Protein AF-A0A957C3A1-F1 (afdb_monomer_lite)

Radius of gyration: 29.47 Å; chains: 1; bounding box: 72×16×79 Å

Foldseek 3Di:
DPDPVVVVVVVVVVVVVVVVVVVVVVVVVVVVVVCCVVPPDDDDDDDDVVNVVQPDKDWDWDQDPVGDTDTDIDRDDPDPDDDD

pLDDT: mean 87.67, std 12.55, range [45.53, 97.69]

Secondary structure (DSSP, 8-state):
---HHHHHHHHHHHHHHHHHHHHHHHHHHHHHHHHHHHSPPPPP----SGGGT--S-EEEEEEPTT--EEEEEE---TT-PPP-

Sequence (84 aa):
MKKSHWWRNLLIFTGTLFLLAVIGGFTWAARILSDQIIHPQRLPVTISPADRGMTTWETITLTTADGLHLAGWFIPAENESPAP

Structure (mmCIF, N/CA/C/O backbone):
data_AF-A0A957C3A1-F1
#
_entry.id   AF-A0A957C3A1-F1
#
loop_
_atom_site.group_PDB
_atom_site.id
_atom_site.type_symbol
_atom_site.label_atom_id
_atom_site.label_alt_id
_atom_site.label_comp_id
_atom_site.label_asym_id
_atom_site.label_entity_id
_atom_site.label_seq_id
_atom_site.pdbx_PDB_ins_code
_atom_site.Cartn_x
_atom_site.Cartn_y
_atom_site.Cartn_z
_atom_site.occupancy
_atom_site.B_iso_or_equiv
_atom_site.auth_seq_id
_atom_site.auth_comp_id
_atom_site.auth_asym_id
_atom_site.auth_atom_id
_atom_site.pdbx_PDB_model_num
ATOM 1 N N . MET A 1 1 ? 36.154 2.245 -51.006 1.00 45.53 1 MET A N 1
ATOM 2 C CA . MET A 1 1 ? 35.851 2.399 -49.561 1.00 45.53 1 MET A CA 1
ATOM 3 C C . MET A 1 1 ? 34.341 2.260 -49.325 1.00 45.53 1 MET A C 1
ATOM 5 O O . MET A 1 1 ? 33.620 3.245 -49.379 1.00 45.53 1 MET A O 1
ATOM 9 N N . LYS A 1 2 ? 33.827 1.038 -49.102 1.00 53.16 2 LYS A N 1
ATOM 10 C CA . LYS A 1 2 ? 32.411 0.793 -48.745 1.00 53.16 2 LYS A CA 1
ATOM 11 C C . LYS A 1 2 ? 32.243 0.932 -47.224 1.00 53.16 2 LYS A C 1
ATOM 13 O O . LYS A 1 2 ? 32.285 -0.057 -46.507 1.00 53.16 2 LYS A O 1
ATOM 18 N N . LYS A 1 3 ? 32.137 2.165 -46.720 1.00 56.66 3 LYS A N 1
ATOM 19 C CA . LYS A 1 3 ? 31.982 2.461 -45.275 1.00 56.66 3 LYS A CA 1
ATOM 20 C C . LYS A 1 3 ? 30.774 3.357 -44.947 1.00 56.66 3 LYS A C 1
ATOM 22 O O . LYS A 1 3 ? 30.633 3.775 -43.813 1.00 56.66 3 LYS A O 1
ATOM 27 N N . SER A 1 4 ? 29.886 3.654 -45.901 1.00 63.38 4 SER A N 1
ATOM 28 C CA . SER A 1 4 ? 28.826 4.660 -45.691 1.00 63.38 4 SER A CA 1
ATOM 29 C C . SER A 1 4 ? 27.537 4.111 -45.049 1.00 63.38 4 SER A C 1
ATOM 31 O O . SER A 1 4 ? 26.956 4.763 -44.188 1.00 63.38 4 SER A O 1
ATOM 33 N N . HIS A 1 5 ? 27.094 2.894 -45.389 1.00 66.69 5 HIS A N 1
ATOM 34 C CA . HIS A 1 5 ? 25.800 2.378 -44.900 1.00 66.69 5 HIS A CA 1
ATOM 35 C C . HIS A 1 5 ? 25.888 1.656 -43.549 1.00 66.69 5 HIS A C 1
ATOM 37 O O . HIS A 1 5 ? 24.947 1.705 -42.763 1.00 66.69 5 HIS A O 1
ATOM 43 N N . TRP A 1 6 ? 27.029 1.021 -43.261 1.00 76.88 6 TRP A N 1
ATOM 44 C CA . TRP A 1 6 ? 27.232 0.256 -42.028 1.00 76.88 6 TRP A CA 1
ATOM 45 C C . TRP A 1 6 ? 27.220 1.152 -40.783 1.00 76.88 6 TRP A C 1
ATOM 47 O O . TRP A 1 6 ? 26.544 0.839 -39.811 1.00 76.88 6 TRP A O 1
ATOM 57 N N . TRP A 1 7 ? 27.870 2.318 -40.850 1.00 79.38 7 TRP A N 1
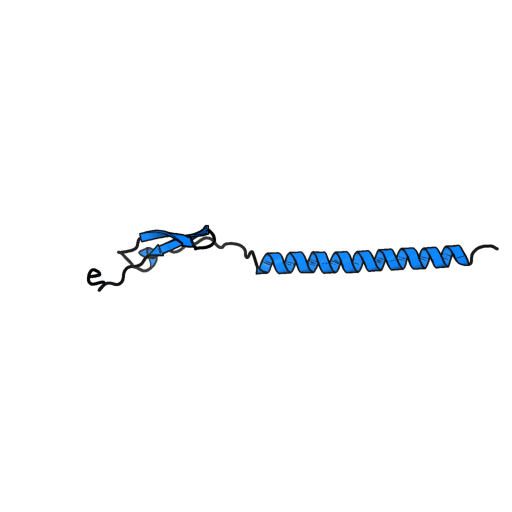ATOM 58 C CA . TRP A 1 7 ? 27.883 3.294 -39.757 1.00 79.38 7 TRP A CA 1
ATOM 59 C C . TRP A 1 7 ? 26.504 3.891 -39.490 1.00 79.38 7 TRP A C 1
ATOM 61 O O . TRP A 1 7 ? 26.114 4.047 -38.339 1.00 79.38 7 TRP A O 1
ATOM 71 N N . ARG A 1 8 ? 25.732 4.169 -40.547 1.00 84.50 8 ARG A N 1
ATOM 72 C CA . ARG A 1 8 ? 24.360 4.665 -40.402 1.00 84.50 8 ARG A CA 1
ATOM 73 C C . ARG A 1 8 ? 23.460 3.636 -39.719 1.00 84.50 8 ARG A C 1
ATOM 75 O O . ARG A 1 8 ? 22.738 3.992 -38.797 1.00 84.50 8 ARG A O 1
ATOM 82 N N . ASN A 1 9 ? 23.540 2.367 -40.116 1.00 86.81 9 ASN A N 1
ATOM 83 C CA . ASN A 1 9 ? 22.758 1.302 -39.485 1.00 86.81 9 ASN A CA 1
ATOM 84 C C . ASN A 1 9 ? 23.197 1.057 -38.037 1.00 86.81 9 ASN A C 1
ATOM 86 O O . ASN A 1 9 ? 22.347 0.844 -37.180 1.00 86.81 9 ASN A O 1
ATOM 90 N N . LEU A 1 10 ? 24.499 1.149 -37.749 1.00 89.12 10 LEU A N 1
ATOM 91 C CA . LEU A 1 10 ? 25.025 1.035 -36.390 1.00 89.12 10 LEU A CA 1
ATOM 92 C C . LEU A 1 10 ? 24.524 2.172 -35.489 1.00 89.12 10 LEU A C 1
ATOM 94 O O . LEU A 1 10 ? 24.119 1.918 -34.356 1.00 89.12 10 LEU A O 1
ATOM 98 N N . LEU A 1 11 ? 24.490 3.408 -35.996 1.00 91.81 11 LEU A N 1
ATOM 99 C CA . LEU A 1 11 ? 23.957 4.559 -35.262 1.00 91.81 11 LEU A CA 1
ATOM 100 C C . LEU A 1 11 ? 22.453 4.427 -35.014 1.00 91.81 11 LEU A C 1
ATOM 102 O O . LEU A 1 11 ? 22.005 4.653 -33.894 1.00 91.81 11 LEU A O 1
ATOM 106 N N . ILE A 1 12 ? 21.681 4.008 -36.020 1.00 92.69 12 ILE A N 1
ATOM 107 C CA . ILE A 1 12 ? 20.234 3.787 -35.874 1.00 92.69 12 ILE A CA 1
ATOM 108 C C . ILE A 1 12 ? 19.961 2.661 -34.876 1.00 92.69 12 ILE A C 1
ATOM 110 O O . ILE A 1 12 ? 19.109 2.815 -34.005 1.00 92.69 12 ILE A O 1
ATOM 114 N N . PHE A 1 13 ? 20.690 1.548 -34.964 1.00 94.00 13 PHE A N 1
ATOM 115 C CA . PHE A 1 13 ? 20.525 0.419 -34.052 1.00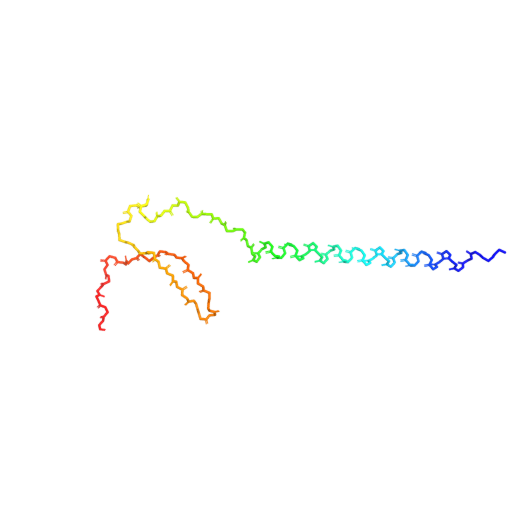 94.00 13 PHE A CA 1
ATOM 116 C C . PHE A 1 13 ? 20.847 0.816 -32.611 1.00 94.00 13 PHE A C 1
ATOM 118 O O . PHE A 1 13 ? 20.042 0.585 -31.713 1.00 94.00 13 PHE A O 1
ATOM 125 N N . THR A 1 14 ? 21.980 1.490 -32.402 1.00 94.06 14 THR A N 1
ATOM 126 C CA . THR A 1 14 ? 22.383 1.976 -31.076 1.00 94.06 14 THR A CA 1
ATOM 127 C C . THR A 1 14 ? 21.382 2.994 -30.531 1.00 94.06 14 THR A C 1
ATOM 129 O O . THR A 1 14 ? 20.981 2.895 -29.376 1.00 94.06 14 THR A O 1
ATOM 132 N N . GLY A 1 15 ? 20.920 3.933 -31.363 1.00 95.94 15 GLY A N 1
ATOM 133 C CA . GLY A 1 15 ? 19.907 4.917 -30.978 1.00 95.94 15 GLY A CA 1
ATOM 134 C C . GLY A 1 15 ? 18.563 4.275 -30.629 1.00 95.94 15 GLY A C 1
ATOM 135 O O . GLY A 1 15 ? 17.940 4.652 -29.642 1.00 95.94 15 GLY A O 1
ATOM 136 N N . THR A 1 16 ? 18.150 3.257 -31.385 1.00 95.94 16 THR A N 1
ATOM 137 C CA . THR A 1 16 ? 16.919 2.498 -31.116 1.00 95.94 16 THR A CA 1
ATOM 138 C C . THR A 1 16 ? 17.037 1.714 -29.814 1.00 95.94 16 THR A C 1
ATOM 140 O O . THR A 1 16 ? 16.129 1.757 -28.988 1.00 95.94 16 THR A O 1
ATOM 143 N N . LEU A 1 17 ? 18.168 1.039 -29.590 1.00 96.56 17 LEU A N 1
ATOM 144 C CA . LEU A 1 17 ? 18.423 0.297 -28.358 1.00 96.56 17 LEU A CA 1
ATOM 145 C C . LEU A 1 17 ? 18.438 1.228 -27.141 1.00 96.56 17 LEU A C 1
ATOM 147 O O . LEU A 1 17 ? 17.838 0.912 -26.117 1.00 96.56 17 LEU A O 1
ATOM 151 N N . PHE A 1 18 ? 19.075 2.392 -27.269 1.00 97.00 18 PHE A N 1
ATOM 152 C CA . PHE A 1 18 ? 19.080 3.410 -26.225 1.00 97.00 18 PHE A CA 1
ATOM 153 C C . PHE A 1 18 ? 17.665 3.914 -25.927 1.00 97.00 18 PHE A C 1
ATOM 155 O O . PHE A 1 18 ? 17.265 3.961 -24.767 1.00 97.00 18 PHE A O 1
ATOM 162 N N . LEU A 1 19 ? 16.877 4.223 -26.960 1.00 96.88 19 LEU A N 1
ATOM 163 C CA . LEU A 1 19 ? 15.493 4.662 -26.792 1.00 96.88 19 LEU A CA 1
ATOM 164 C C . LEU A 1 19 ? 14.646 3.600 -26.076 1.00 96.88 19 LEU A C 1
ATOM 166 O O . LEU A 1 19 ? 13.909 3.928 -25.149 1.00 96.88 19 LEU A O 1
ATOM 170 N N . LEU A 1 20 ? 14.787 2.327 -26.456 1.00 97.44 20 LEU A N 1
ATOM 171 C CA . LEU A 1 20 ? 14.102 1.217 -25.790 1.00 97.44 20 LEU A CA 1
ATOM 172 C C . LEU A 1 20 ? 14.533 1.072 -24.328 1.00 97.44 20 LEU A C 1
ATOM 174 O O . LEU A 1 20 ? 13.681 0.860 -23.468 1.00 97.44 20 LEU A O 1
ATOM 178 N N . ALA A 1 21 ? 15.825 1.228 -24.031 1.00 96.75 21 ALA A N 1
ATOM 179 C CA . ALA A 1 21 ? 16.331 1.189 -22.662 1.00 96.75 21 ALA A CA 1
ATOM 180 C C . ALA A 1 21 ? 15.765 2.337 -21.813 1.00 96.75 21 ALA A C 1
ATOM 182 O O . ALA A 1 21 ? 15.355 2.112 -20.677 1.00 96.75 21 ALA A O 1
ATOM 183 N N . VAL A 1 22 ? 15.676 3.547 -22.374 1.00 97.69 22 VAL A N 1
ATOM 184 C CA . VAL A 1 22 ? 15.070 4.705 -21.703 1.00 97.69 22 VAL A CA 1
ATOM 185 C C . VAL A 1 22 ? 13.591 4.444 -21.418 1.00 97.69 22 VAL A C 1
ATOM 187 O O . VAL A 1 22 ? 13.163 4.564 -20.273 1.00 97.69 22 VAL A O 1
ATOM 190 N N . ILE A 1 23 ? 12.815 4.023 -22.420 1.00 97.31 23 ILE A N 1
ATOM 191 C CA . ILE A 1 23 ? 11.382 3.726 -22.251 1.00 97.31 23 ILE A CA 1
ATOM 192 C C . ILE A 1 23 ? 11.173 2.600 -21.228 1.00 97.31 23 ILE A C 1
ATOM 194 O O . ILE A 1 23 ? 10.330 2.715 -20.334 1.00 97.31 23 ILE A O 1
ATOM 198 N N . GLY A 1 24 ? 11.962 1.527 -21.317 1.00 97.06 24 GLY A N 1
ATOM 199 C CA . GLY A 1 24 ? 11.934 0.418 -20.363 1.00 97.06 24 GLY A CA 1
ATOM 200 C C . GLY A 1 24 ? 12.255 0.871 -18.937 1.00 97.06 24 GLY A C 1
ATOM 201 O O . GLY A 1 24 ? 11.538 0.524 -18.003 1.00 97.06 24 GLY A O 1
ATOM 202 N N . GLY A 1 25 ? 13.274 1.715 -18.769 1.00 96.38 25 GLY A N 1
ATOM 203 C CA . GLY A 1 25 ? 13.640 2.286 -17.474 1.00 96.38 25 GLY A CA 1
ATOM 204 C C . GLY A 1 25 ? 12.535 3.157 -16.876 1.00 96.38 25 GLY A C 1
ATOM 205 O O . GLY A 1 25 ? 12.177 2.977 -15.713 1.00 96.38 25 GLY A O 1
ATOM 206 N N . PHE A 1 26 ? 11.941 4.051 -17.672 1.00 96.19 26 PHE A N 1
ATOM 207 C CA . PHE A 1 26 ? 10.846 4.916 -17.217 1.00 96.19 26 PHE A CA 1
ATOM 208 C C . PHE A 1 26 ? 9.597 4.125 -16.828 1.00 96.19 26 PHE A C 1
ATOM 210 O O . PHE A 1 26 ? 9.012 4.378 -15.777 1.00 96.19 26 PHE A O 1
ATOM 217 N N . THR A 1 27 ? 9.193 3.153 -17.648 1.00 95.38 27 THR A N 1
ATOM 218 C CA . THR A 1 27 ? 8.020 2.311 -17.356 1.00 95.38 27 THR A CA 1
ATOM 219 C C . THR A 1 27 ? 8.233 1.451 -16.112 1.00 95.38 27 THR A C 1
ATOM 221 O O . THR A 1 27 ? 7.324 1.321 -15.291 1.00 95.38 27 THR A O 1
ATOM 224 N N . TRP A 1 28 ? 9.440 0.917 -15.922 1.00 95.56 28 TRP A N 1
ATOM 225 C CA . TRP A 1 28 ? 9.798 0.170 -14.719 1.00 95.56 28 TRP A CA 1
ATOM 226 C C . TRP A 1 28 ? 9.800 1.053 -13.466 1.00 95.56 28 TRP A C 1
ATOM 228 O O . TRP A 1 28 ? 9.195 0.687 -12.458 1.00 95.56 28 TRP A O 1
ATOM 238 N N . ALA A 1 29 ? 10.399 2.244 -13.541 1.00 94.62 29 ALA A N 1
ATOM 239 C CA . ALA A 1 29 ? 10.402 3.201 -12.438 1.00 94.62 29 ALA A CA 1
ATOM 240 C C . ALA A 1 29 ? 8.978 3.641 -12.061 1.00 94.62 29 ALA A C 1
ATOM 242 O O . ALA A 1 29 ? 8.621 3.634 -10.883 1.00 94.62 29 ALA A O 1
ATOM 243 N N . ALA A 1 30 ? 8.138 3.952 -13.054 1.00 94.06 30 ALA A N 1
ATOM 244 C CA . ALA A 1 30 ? 6.736 4.297 -12.833 1.00 94.06 30 ALA A CA 1
ATOM 245 C C . ALA A 1 30 ? 5.979 3.160 -12.133 1.00 94.06 30 ALA A C 1
ATOM 247 O O . ALA A 1 30 ? 5.249 3.410 -11.178 1.00 94.06 30 ALA A O 1
ATOM 248 N N . ARG A 1 31 ? 6.210 1.906 -12.546 1.00 94.12 31 ARG A N 1
ATOM 249 C CA . ARG A 1 31 ? 5.591 0.733 -11.918 1.00 94.12 31 ARG A CA 1
ATOM 250 C C . ARG A 1 31 ? 5.953 0.609 -10.438 1.00 94.12 31 ARG A C 1
ATOM 252 O O . ARG A 1 31 ? 5.066 0.341 -9.637 1.00 94.12 31 ARG A O 1
ATOM 259 N N . ILE A 1 32 ? 7.222 0.809 -10.078 1.00 93.19 32 ILE A N 1
ATOM 260 C CA . ILE A 1 32 ? 7.669 0.737 -8.677 1.00 93.19 32 ILE A CA 1
ATOM 261 C C . ILE A 1 32 ? 7.003 1.822 -7.839 1.00 93.19 32 ILE A C 1
ATOM 263 O O . ILE A 1 32 ? 6.494 1.538 -6.758 1.00 93.19 32 ILE A O 1
ATOM 267 N N . LEU A 1 33 ? 6.981 3.055 -8.344 1.00 91.50 33 LEU A N 1
ATOM 268 C CA . LEU A 1 33 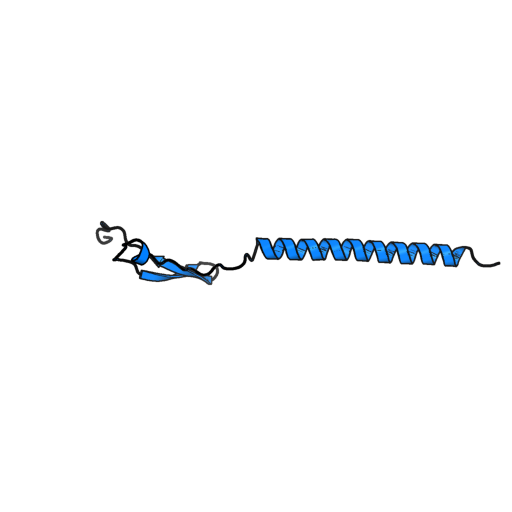? 6.365 4.172 -7.631 1.00 91.50 33 LEU A CA 1
ATOM 269 C C . LEU A 1 33 ? 4.862 3.951 -7.434 1.00 91.50 33 LEU A C 1
ATOM 271 O O . LEU A 1 33 ? 4.348 4.173 -6.341 1.00 91.50 33 LEU A O 1
ATOM 275 N N . SER A 1 34 ? 4.158 3.470 -8.462 1.00 92.38 34 SER A N 1
ATOM 276 C CA . SER A 1 34 ? 2.735 3.139 -8.348 1.00 92.38 34 SER A CA 1
ATOM 277 C C . SER A 1 34 ? 2.477 2.021 -7.340 1.00 92.38 34 SER A C 1
ATOM 279 O O . SER A 1 34 ? 1.544 2.129 -6.548 1.00 92.38 34 SER A O 1
ATOM 281 N N . ASP A 1 35 ? 3.307 0.977 -7.333 1.00 92.56 35 ASP A N 1
ATOM 282 C CA . ASP A 1 35 ? 3.158 -0.139 -6.396 1.00 92.56 35 ASP A CA 1
ATOM 283 C C . ASP A 1 35 ? 3.348 0.309 -4.942 1.00 92.56 35 ASP A C 1
ATOM 285 O O . ASP A 1 35 ? 2.555 -0.053 -4.081 1.00 92.56 35 ASP A O 1
ATOM 289 N N . GLN A 1 36 ? 4.314 1.191 -4.674 1.00 90.75 36 GLN A N 1
ATOM 290 C CA . GLN 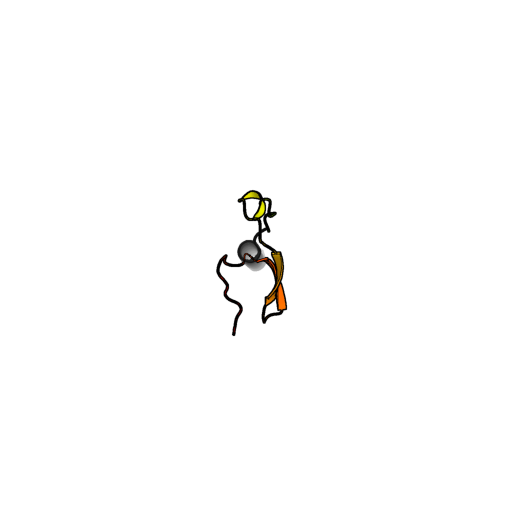A 1 36 ? 4.535 1.746 -3.333 1.00 90.75 36 GLN A CA 1
ATOM 291 C C . GLN A 1 36 ? 3.370 2.608 -2.825 1.00 90.75 36 GLN A C 1
ATOM 293 O O . GLN A 1 36 ? 3.129 2.660 -1.620 1.00 90.75 36 GLN A O 1
ATOM 298 N N . ILE A 1 37 ? 2.656 3.292 -3.724 1.00 90.50 37 ILE A N 1
ATOM 299 C CA . ILE A 1 37 ? 1.501 4.129 -3.365 1.00 90.50 37 ILE A CA 1
ATOM 300 C C . ILE A 1 37 ? 0.267 3.266 -3.086 1.00 90.50 37 ILE A C 1
ATOM 302 O O . ILE A 1 37 ? -0.479 3.545 -2.150 1.00 90.50 37 ILE A O 1
ATOM 306 N N . ILE A 1 38 ? 0.041 2.230 -3.898 1.00 93.50 38 ILE A N 1
ATOM 307 C CA . ILE A 1 38 ? -1.155 1.378 -3.806 1.00 93.50 38 ILE A CA 1
ATOM 308 C C . ILE A 1 38 ? -0.985 0.295 -2.731 1.00 93.50 38 ILE A C 1
ATOM 310 O O . ILE A 1 38 ? -1.954 -0.077 -2.070 1.00 93.50 38 ILE A O 1
ATOM 314 N N . HIS A 1 39 ? 0.246 -0.163 -2.500 1.00 90.69 39 HIS A N 1
ATOM 315 C CA . HIS A 1 39 ? 0.611 -1.128 -1.466 1.00 90.69 39 HIS A CA 1
ATOM 316 C C . HIS A 1 39 ? 1.583 -0.492 -0.462 1.00 90.69 39 HIS A C 1
ATOM 318 O O . HIS A 1 39 ? 2.756 -0.877 -0.395 1.00 90.69 39 HIS A O 1
ATOM 324 N N . PRO A 1 40 ? 1.120 0.489 0.337 1.00 91.00 40 PRO A N 1
ATOM 325 C CA . PRO A 1 40 ? 1.964 1.097 1.349 1.00 91.00 40 PRO A CA 1
ATOM 326 C C . PRO A 1 40 ? 2.412 0.043 2.365 1.00 91.00 40 PRO A C 1
ATOM 328 O O . PRO A 1 40 ? 1.690 -0.908 2.687 1.00 91.00 40 PRO A O 1
ATOM 331 N N . GLN A 1 41 ? 3.615 0.229 2.906 1.00 89.75 41 GLN A N 1
ATOM 332 C CA . GLN A 1 41 ? 4.110 -0.630 3.975 1.00 89.75 41 GLN A CA 1
ATOM 333 C C . GLN A 1 41 ? 3.175 -0.550 5.184 1.00 89.75 41 GLN A C 1
ATOM 335 O O . GLN A 1 41 ? 2.839 0.533 5.666 1.00 89.75 41 GLN A O 1
ATOM 340 N N . ARG A 1 42 ? 2.756 -1.714 5.685 1.00 89.81 42 ARG A N 1
ATOM 341 C CA . ARG A 1 42 ? 1.902 -1.797 6.870 1.00 89.81 42 ARG A CA 1
ATOM 342 C C . ARG A 1 42 ? 2.730 -1.476 8.109 1.00 89.81 42 ARG A C 1
ATOM 344 O O . ARG A 1 42 ? 3.715 -2.157 8.385 1.00 89.81 42 ARG A O 1
ATOM 351 N N . LEU A 1 43 ? 2.313 -0.458 8.856 1.00 90.38 43 LEU A N 1
ATOM 352 C CA . LEU A 1 43 ? 2.912 -0.132 10.146 1.00 90.38 43 LEU A CA 1
ATOM 353 C C . LEU A 1 43 ? 2.298 -1.011 11.246 1.00 90.38 43 LEU A C 1
ATOM 355 O O . LEU A 1 43 ? 1.085 -1.242 11.228 1.00 90.38 43 LEU A O 1
ATOM 359 N N . PRO A 1 44 ? 3.105 -1.510 12.200 1.00 87.94 44 PRO A N 1
ATOM 360 C CA . PRO A 1 44 ? 2.585 -2.276 13.320 1.00 87.94 44 PRO A CA 1
ATOM 361 C C . PRO A 1 44 ? 1.720 -1.384 14.210 1.00 87.94 44 PRO A C 1
ATOM 363 O O . PRO A 1 44 ? 2.067 -0.239 14.504 1.00 87.94 44 PRO A O 1
ATOM 366 N N . VAL A 1 45 ? 0.601 -1.935 14.666 1.00 88.12 45 VAL A N 1
ATOM 367 C CA . VAL A 1 45 ? -0.271 -1.267 15.628 1.00 88.12 45 VAL A CA 1
ATOM 368 C C . VAL A 1 45 ? 0.304 -1.489 17.026 1.00 88.12 45 VAL A C 1
ATOM 370 O O . VAL A 1 45 ? 0.375 -2.622 17.493 1.00 88.12 45 VAL A O 1
ATOM 373 N N . THR A 1 46 ? 0.760 -0.418 17.676 1.00 92.06 46 THR A N 1
ATOM 374 C CA . THR A 1 46 ? 1.465 -0.474 18.973 1.00 92.06 46 THR A CA 1
ATOM 375 C C . THR A 1 46 ? 0.633 0.005 20.156 1.00 92.06 46 THR A C 1
ATOM 377 O O . THR A 1 46 ? 1.076 -0.111 21.293 1.00 92.06 46 THR A O 1
ATOM 380 N N . ILE A 1 47 ? -0.548 0.566 19.896 1.00 91.31 47 ILE A N 1
ATOM 381 C CA . ILE A 1 47 ? -1.433 1.149 20.904 1.00 91.31 47 ILE A CA 1
ATOM 382 C C . ILE A 1 47 ? -2.813 0.547 20.704 1.00 91.31 47 ILE A C 1
ATOM 384 O O . ILE A 1 47 ? -3.340 0.587 19.595 1.00 91.31 47 ILE A O 1
ATOM 388 N N . SER A 1 48 ? -3.388 0.028 21.778 1.00 91.00 48 SER A N 1
ATOM 389 C CA . SER A 1 48 ? -4.736 -0.527 21.844 1.00 91.00 48 SER A CA 1
ATOM 390 C C . SER A 1 48 ? -5.734 0.473 22.452 1.00 91.00 48 SER A C 1
ATOM 392 O O . SER A 1 48 ? -5.331 1.457 23.081 1.00 91.00 48 SER A O 1
ATOM 394 N N . PRO A 1 49 ? -7.052 0.231 22.328 1.00 91.69 49 PRO A N 1
ATOM 395 C CA . PRO A 1 49 ? -8.066 1.010 23.043 1.00 91.69 49 PRO A CA 1
ATOM 396 C C . PRO A 1 49 ? -7.876 0.996 24.570 1.00 91.69 49 PRO A C 1
ATOM 398 O O . PRO A 1 49 ? -8.128 2.004 25.232 1.00 91.69 49 PRO A O 1
ATOM 401 N N . ALA A 1 50 ? -7.356 -0.104 25.130 1.00 91.06 50 ALA A N 1
ATOM 402 C CA . ALA A 1 50 ? -7.066 -0.215 26.560 1.00 91.06 50 ALA A CA 1
ATOM 403 C C . ALA A 1 50 ? -6.026 0.820 27.027 1.00 91.06 50 ALA A C 1
ATOM 405 O O . ALA A 1 50 ? -6.192 1.427 28.084 1.00 91.06 50 ALA A O 1
ATOM 406 N N . ASP A 1 51 ? -5.021 1.114 26.196 1.00 92.00 51 ASP A N 1
ATOM 407 C CA . ASP A 1 51 ? -4.000 2.138 26.477 1.00 92.00 51 ASP A CA 1
ATOM 408 C C . ASP A 1 51 ? -4.576 3.566 26.484 1.00 92.00 51 ASP A C 1
ATOM 410 O O . ASP A 1 51 ? -3.925 4.517 26.918 1.00 92.00 51 ASP A O 1
ATOM 414 N N . ARG A 1 52 ? -5.811 3.730 25.997 1.00 89.50 52 ARG A N 1
ATOM 415 C CA . ARG A 1 52 ? -6.577 4.983 26.013 1.00 89.50 52 ARG A CA 1
ATOM 416 C C . ARG A 1 52 ? -7.658 5.009 27.097 1.00 89.50 52 ARG A C 1
ATOM 418 O O . ARG A 1 52 ? -8.479 5.920 27.094 1.00 89.50 52 ARG A O 1
ATOM 425 N N . GLY A 1 53 ? -7.653 4.044 28.018 1.00 89.69 53 GLY A N 1
ATOM 426 C CA . GLY A 1 53 ? -8.612 3.965 29.122 1.00 89.69 53 GLY A CA 1
ATOM 427 C C . GLY A 1 53 ? -9.976 3.388 28.737 1.00 89.69 53 GLY A C 1
ATOM 428 O O . GLY A 1 53 ? -10.904 3.460 29.538 1.00 89.69 53 GLY A O 1
ATOM 429 N N . MET A 1 54 ? -10.116 2.810 27.538 1.00 88.56 54 MET A N 1
ATOM 430 C CA . MET A 1 54 ? -11.352 2.142 27.125 1.00 88.56 54 MET A CA 1
ATOM 431 C C . MET A 1 54 ? -11.392 0.725 27.701 1.00 88.56 54 MET A C 1
ATOM 433 O O . MET A 1 54 ? -10.507 -0.091 27.437 1.00 88.56 54 MET A O 1
ATOM 437 N N . THR A 1 55 ? -12.428 0.430 28.483 1.00 86.81 55 THR A N 1
ATOM 438 C CA . THR A 1 55 ? -12.614 -0.866 29.155 1.00 86.81 55 THR A CA 1
ATOM 439 C C . THR A 1 55 ? -13.492 -1.829 28.361 1.00 86.81 55 THR A C 1
ATOM 441 O O . THR A 1 55 ? -13.328 -3.040 28.486 1.00 86.81 55 THR A O 1
ATOM 444 N N . THR A 1 56 ? -14.386 -1.305 27.522 1.00 89.38 56 THR A N 1
ATOM 445 C CA . THR A 1 56 ? -15.326 -2.085 26.710 1.00 89.38 56 THR A CA 1
ATOM 446 C C . THR A 1 56 ? -14.965 -1.936 25.236 1.00 89.38 56 THR A C 1
ATOM 448 O O . THR A 1 56 ? -15.214 -0.899 24.626 1.00 89.38 56 THR A O 1
ATOM 451 N N . TRP A 1 57 ? -14.335 -2.958 24.668 1.00 91.44 57 TRP A N 1
ATOM 452 C CA . TRP A 1 57 ? -14.019 -3.046 23.244 1.00 91.44 57 TRP A CA 1
ATOM 453 C C . TRP A 1 57 ? -13.818 -4.510 22.853 1.00 91.44 57 TRP A C 1
ATOM 455 O O . TRP A 1 57 ? -13.501 -5.351 23.695 1.00 91.44 57 TRP A O 1
ATOM 465 N N . GLU A 1 58 ? -13.981 -4.811 21.572 1.00 92.56 58 GLU A N 1
ATOM 466 C CA . GLU A 1 58 ? -13.811 -6.157 21.030 1.00 92.56 58 GLU A CA 1
ATOM 467 C C . GLU A 1 58 ? -12.874 -6.130 19.822 1.00 92.56 58 GLU A C 1
ATOM 469 O O . GLU A 1 58 ? -12.903 -5.198 19.020 1.00 92.56 58 GLU A O 1
ATOM 474 N N . THR A 1 59 ? -12.031 -7.156 19.679 1.00 93.75 59 THR A N 1
ATOM 475 C CA . THR A 1 59 ? -11.280 -7.362 18.434 1.00 93.75 59 THR A CA 1
ATOM 476 C C . THR A 1 59 ? -12.182 -8.065 17.440 1.00 93.75 59 THR A C 1
ATOM 478 O O . THR A 1 59 ? -12.603 -9.192 17.682 1.00 93.75 59 THR A O 1
ATOM 481 N N . ILE A 1 60 ? -12.431 -7.426 16.305 1.00 94.62 60 ILE A N 1
ATOM 482 C CA . ILE A 1 60 ? -13.308 -7.960 15.269 1.00 94.62 60 ILE A CA 1
ATOM 483 C C . ILE A 1 60 ? -12.548 -8.165 13.963 1.00 94.62 60 ILE A C 1
ATOM 485 O O . ILE A 1 60 ? -11.551 -7.498 13.674 1.00 94.62 60 ILE A O 1
ATOM 489 N N . THR A 1 61 ? -13.049 -9.095 13.153 1.00 96.44 61 THR A N 1
ATOM 490 C CA . THR A 1 61 ? -12.656 -9.240 11.750 1.00 96.44 61 THR A CA 1
ATOM 491 C C . THR A 1 61 ? -13.890 -9.031 10.888 1.00 96.44 61 THR A C 1
ATOM 493 O O . THR A 1 61 ? -14.829 -9.822 10.935 1.00 96.44 61 THR A O 1
ATOM 496 N N . LEU A 1 62 ? -13.891 -7.959 10.104 1.00 95.25 62 LEU A N 1
ATOM 497 C CA . LEU A 1 62 ? -14.953 -7.658 9.153 1.00 95.25 62 LEU A CA 1
ATOM 498 C C . LEU A 1 62 ? -14.579 -8.232 7.795 1.00 95.25 62 LEU A C 1
ATOM 500 O O . LEU A 1 62 ? -13.450 -8.065 7.342 1.00 95.25 62 LEU A O 1
ATOM 504 N N . THR A 1 63 ? -15.527 -8.888 7.137 1.00 97.06 63 THR A N 1
ATOM 505 C CA . THR A 1 63 ? -15.358 -9.321 5.747 1.00 97.06 63 THR A CA 1
ATOM 506 C C . THR A 1 63 ? -16.140 -8.370 4.858 1.00 97.06 63 THR A C 1
ATOM 508 O O . THR A 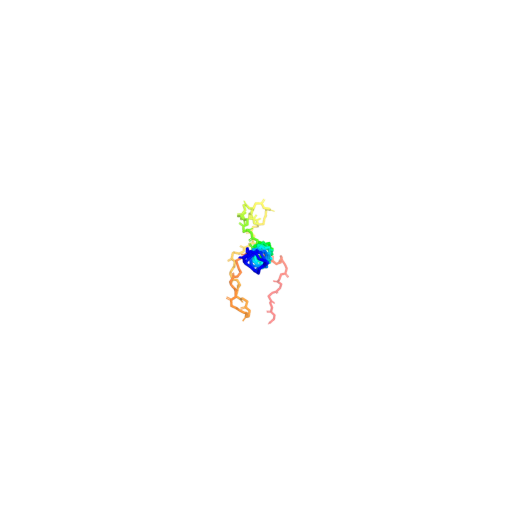1 63 ? -17.344 -8.196 5.045 1.00 97.06 63 THR A O 1
ATOM 511 N N . THR A 1 64 ? -15.455 -7.711 3.930 1.00 95.25 64 THR A N 1
ATOM 512 C CA . THR A 1 64 ? -16.080 -6.795 2.972 1.00 95.25 64 THR A CA 1
ATOM 513 C C . THR A 1 64 ? -16.818 -7.568 1.873 1.00 95.25 64 THR A C 1
ATOM 515 O O . THR A 1 64 ? -16.645 -8.776 1.710 1.00 95.25 64 THR A O 1
ATOM 518 N N . ALA A 1 65 ? -17.639 -6.872 1.082 1.00 96.88 65 ALA A N 1
ATOM 519 C CA . ALA A 1 65 ? -18.394 -7.487 -0.014 1.00 96.88 65 ALA A CA 1
ATOM 520 C C . ALA A 1 65 ? -17.493 -8.095 -1.109 1.00 96.88 65 ALA A C 1
ATOM 522 O O . ALA A 1 65 ? -17.879 -9.064 -1.756 1.00 96.88 65 ALA A O 1
ATOM 523 N N . ASP A 1 66 ? -16.294 -7.544 -1.294 1.00 95.62 66 ASP A N 1
ATOM 524 C CA . ASP A 1 66 ? -15.245 -8.046 -2.187 1.00 95.62 66 ASP A CA 1
ATOM 525 C C . ASP A 1 66 ? -14.342 -9.113 -1.534 1.00 95.62 66 ASP A C 1
ATOM 527 O O . ASP A 1 66 ? -13.394 -9.585 -2.158 1.00 95.62 66 ASP A O 1
ATOM 531 N N . GLY A 1 67 ? -14.651 -9.541 -0.303 1.00 95.56 67 GLY A N 1
ATOM 532 C CA . GLY A 1 67 ? -13.973 -10.643 0.387 1.00 95.56 67 GLY A CA 1
ATOM 533 C C . GLY A 1 67 ? -12.702 -10.253 1.147 1.00 95.56 67 GLY A C 1
ATOM 534 O O . GLY A 1 67 ? -11.967 -11.134 1.592 1.00 95.56 67 GLY A O 1
ATOM 535 N N . LEU A 1 68 ? -12.422 -8.960 1.323 1.00 95.56 68 LEU A N 1
ATOM 536 C CA . LEU A 1 68 ? -11.286 -8.489 2.112 1.00 95.56 68 LEU A CA 1
ATOM 537 C C . LEU A 1 68 ? -11.571 -8.643 3.611 1.00 95.56 68 LEU A C 1
ATOM 539 O O . LEU A 1 68 ? -12.598 -8.192 4.116 1.00 95.56 68 LEU A O 1
ATOM 543 N N . HIS A 1 69 ? -10.621 -9.230 4.339 1.00 96.38 69 HIS A N 1
ATOM 544 C CA . HIS A 1 69 ? -10.679 -9.334 5.796 1.00 96.38 69 HIS A CA 1
ATOM 545 C C . HIS A 1 69 ? -9.991 -8.131 6.452 1.00 96.38 69 HIS A C 1
ATOM 547 O O . HIS A 1 69 ? -8.776 -7.944 6.338 1.00 96.38 69 HIS A O 1
ATOM 553 N N . LEU A 1 70 ? -10.774 -7.319 7.156 1.00 94.06 70 LEU A N 1
ATOM 554 C CA . LEU A 1 70 ? -10.332 -6.141 7.890 1.00 94.06 70 LEU A CA 1
ATOM 555 C C . LEU A 1 70 ? -10.317 -6.450 9.387 1.00 94.06 70 LEU A C 1
ATOM 557 O O . LEU A 1 70 ? -11.366 -6.648 9.996 1.00 94.06 70 LEU A O 1
ATOM 561 N N . ALA A 1 71 ? -9.125 -6.479 9.980 1.00 94.06 71 ALA A N 1
ATOM 562 C CA . ALA A 1 71 ? -8.960 -6.573 11.426 1.00 94.06 71 ALA A CA 1
ATOM 563 C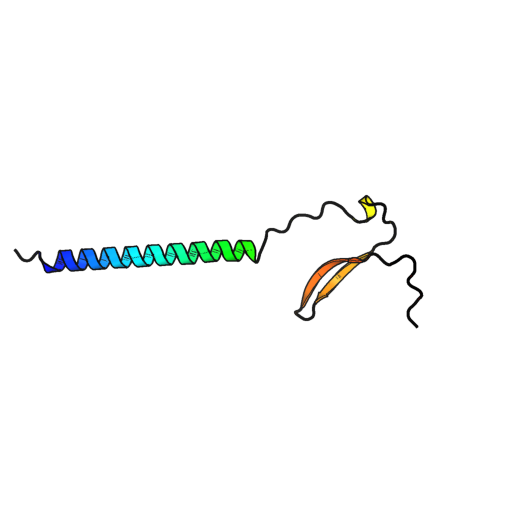 C . ALA A 1 71 ? -9.078 -5.182 12.061 1.00 94.06 71 ALA A C 1
ATOM 565 O O . ALA A 1 71 ? -8.516 -4.212 11.544 1.00 94.06 71 ALA A O 1
ATOM 566 N N . GLY A 1 72 ? -9.775 -5.086 13.190 1.00 93.25 72 GLY A N 1
ATOM 567 C CA . GLY A 1 72 ? -9.930 -3.827 13.909 1.00 93.25 72 GLY A CA 1
ATOM 568 C C . GLY A 1 72 ? -10.565 -4.000 15.281 1.00 93.25 72 GLY A C 1
ATOM 569 O O . GLY A 1 72 ? -10.736 -5.118 15.769 1.00 93.25 72 GLY A O 1
ATOM 570 N N . TRP A 1 73 ? -10.922 -2.873 15.892 1.00 94.38 73 TRP A N 1
ATOM 571 C CA . TRP A 1 73 ? -11.614 -2.840 17.175 1.00 94.38 73 TRP A CA 1
ATOM 572 C C . TRP A 1 73 ? -13.017 -2.278 17.024 1.00 94.38 73 TRP A C 1
ATOM 574 O O . TRP A 1 73 ? -13.202 -1.222 16.419 1.00 94.38 73 TRP A O 1
ATOM 584 N N . PHE A 1 74 ? -13.986 -2.971 17.611 1.00 92.75 74 PHE A N 1
ATOM 585 C CA . PHE A 1 74 ? -15.328 -2.455 17.821 1.00 92.75 74 PHE A CA 1
ATOM 586 C C . PHE A 1 74 ? -15.411 -1.829 19.209 1.00 92.75 74 PHE A C 1
ATOM 588 O O . PHE A 1 74 ? -15.045 -2.461 20.201 1.00 92.75 74 PHE A O 1
ATOM 595 N N . ILE A 1 75 ? -15.872 -0.583 19.271 1.00 91.50 75 ILE A N 1
ATOM 596 C CA . ILE A 1 75 ? -16.069 0.153 20.518 1.00 91.50 75 ILE A CA 1
ATOM 597 C C . ILE A 1 75 ? -17.562 0.489 20.580 1.00 91.50 75 ILE A C 1
ATOM 599 O O . ILE A 1 75 ? -18.003 1.355 19.818 1.00 91.50 75 ILE A O 1
ATOM 603 N N . PRO A 1 76 ? -18.348 -0.214 21.413 1.00 87.19 76 PRO A N 1
ATOM 604 C CA . PRO A 1 76 ? -19.778 0.036 21.530 1.00 87.19 76 PRO A CA 1
ATOM 605 C C . PRO A 1 76 ? -20.032 1.413 22.151 1.00 87.19 76 PRO A C 1
ATOM 607 O O . PRO A 1 76 ? -19.285 1.858 23.027 1.00 87.19 76 PRO A O 1
ATOM 610 N N . ALA A 1 77 ? -21.095 2.094 21.721 1.00 82.69 77 ALA A N 1
ATOM 611 C CA . ALA A 1 77 ? -21.513 3.330 22.371 1.00 82.69 77 ALA A CA 1
ATOM 612 C C . ALA A 1 77 ? -22.134 3.020 23.744 1.00 82.69 77 ALA A C 1
ATOM 614 O O . ALA A 1 77 ? -22.901 2.071 23.888 1.00 82.69 77 ALA A O 1
ATOM 615 N N . GLU A 1 78 ? -21.855 3.857 24.748 1.00 73.50 78 GLU A N 1
ATOM 616 C CA . GLU A 1 78 ? -22.321 3.667 26.135 1.00 73.50 78 GLU A CA 1
ATOM 617 C C . GLU A 1 78 ? -23.860 3.616 26.284 1.00 73.50 78 GLU A C 1
ATOM 619 O O . GLU A 1 78 ? -24.352 3.179 27.319 1.00 73.50 78 GLU A O 1
ATOM 624 N N . ASN A 1 79 ? -24.620 4.007 25.250 1.00 61.25 79 ASN A N 1
ATOM 625 C CA . ASN A 1 79 ? -26.083 4.114 25.261 1.00 61.25 79 ASN A CA 1
ATOM 626 C C . ASN A 1 79 ? -26.778 3.365 24.107 1.00 61.25 79 ASN A C 1
ATOM 628 O O . ASN A 1 79 ? -27.846 3.796 23.661 1.00 61.25 79 ASN A O 1
ATOM 632 N N . GLU A 1 80 ? -26.216 2.270 23.590 1.00 58.31 80 GLU A N 1
ATOM 633 C CA . GLU A 1 80 ? -26.991 1.398 22.696 1.00 58.31 80 GLU A CA 1
ATOM 634 C C . GLU A 1 80 ? -28.130 0.733 23.485 1.00 58.31 80 GLU A C 1
ATOM 636 O O . GLU A 1 80 ? -27.985 -0.325 24.095 1.00 58.31 80 GLU A O 1
ATOM 641 N N . SER A 1 81 ? -29.294 1.393 23.489 1.00 54.59 81 SER A N 1
ATOM 642 C CA . SER A 1 81 ? -30.569 0.727 23.738 1.00 54.59 81 SER A CA 1
ATOM 643 C C . SER A 1 81 ? -30.637 -0.477 22.795 1.00 54.59 81 SER A C 1
ATOM 645 O O . SER A 1 81 ? -30.358 -0.300 21.606 1.00 54.59 81 SER A O 1
ATOM 647 N N . PRO A 1 82 ? -30.992 -1.681 23.279 1.00 55.34 82 PRO A N 1
ATOM 648 C CA . PRO A 1 82 ? -31.075 -2.854 22.422 1.00 55.34 82 PRO A CA 1
ATOM 649 C C . PRO A 1 82 ? -31.994 -2.537 21.239 1.00 55.34 82 PRO A C 1
ATOM 651 O O . PRO A 1 82 ? -33.058 -1.936 21.422 1.00 55.34 82 PRO A O 1
ATOM 654 N N . ALA A 1 83 ? -31.535 -2.872 20.031 1.00 63.47 83 ALA A N 1
ATOM 655 C CA . ALA A 1 83 ? -32.325 -2.735 18.816 1.00 63.47 83 ALA A CA 1
ATOM 656 C C . ALA A 1 83 ? -33.700 -3.422 19.005 1.00 63.47 83 ALA A C 1
ATOM 658 O O . ALA A 1 83 ? -33.741 -4.477 19.647 1.00 63.47 83 ALA A O 1
ATOM 659 N N . PRO A 1 84 ? -34.804 -2.816 18.518 1.00 56.56 84 PRO A N 1
ATOM 660 C CA . PRO A 1 84 ? -36.159 -3.345 18.688 1.00 56.56 84 PRO A CA 1
ATOM 661 C C . PRO A 1 84 ? -36.379 -4.696 17.999 1.00 56.56 84 PRO A C 1
ATOM 663 O O . PRO A 1 84 ? -35.716 -4.958 16.967 1.00 56.56 84 PRO A O 1
#